Protein AF-A0A9W4RDZ0-F1 (afdb_monomer_lite)

pLDDT: mean 78.74, std 22.2, range [31.86, 98.62]

Radius of gyration: 15.12 Å; chains: 1; bounding box: 37×37×32 Å

Sequence (129 aa):
MPLNLTELKALNALELAPRLIGMKLFVEGVGGTIVETEAYLPDDPASHSFRDPTARNGAMFGPSWHAYVYRSYGLHWCLNIIAGGAGAVLIRAIADRRPSSDAGASRQREEPVQWARALGPSAWDNERP

Secondary structure (DSSP, 8-state):
-PPPHHHHHH--HHHHHHHHTT-EEEETTEEEEEEEEEEE-TT-TTSTTSS---TTTGGGGS-TT-EEEEEETTTEEEEEEEPGGG-EEEEEEEEEEEE-TTSSS-S------TTTTTT-S----SS--

Foldseek 3Di:
DDDDPVRQQQAAQVRVQVVQAQPWDDDPQWTAGQHDKDKFALCDPVDPNVDDDDLQLVCLVDTFQDWDWDDDVVPDIWIWTRHHPSMIMTRDDGPPTDRHPPPPDDPPPPDDPVPVVVPDDDDPDSDDD

Structure (mmCIF, N/CA/C/O backbone):
data_AF-A0A9W4RDZ0-F1
#
_entry.id   AF-A0A9W4RDZ0-F1
#
loop_
_atom_site.group_PDB
_atom_site.id
_atom_site.type_symbol
_atom_site.label_atom_id
_atom_site.label_alt_id
_atom_site.label_comp_id
_atom_site.label_asym_id
_atom_site.label_entity_id
_atom_site.label_seq_id
_atom_site.pdbx_P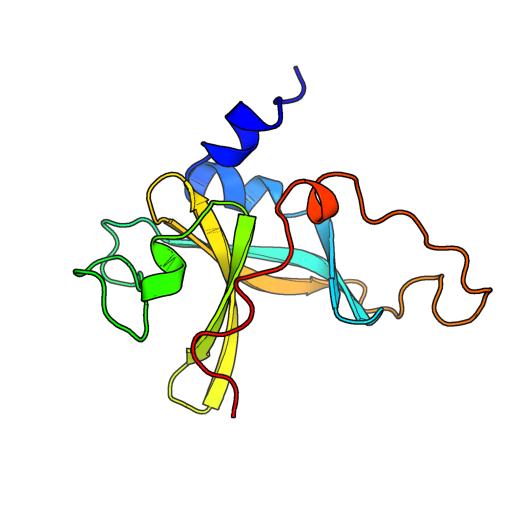DB_ins_code
_atom_site.Cartn_x
_atom_site.Cartn_y
_atom_site.Cartn_z
_atom_site.occupancy
_atom_site.B_iso_or_equiv
_atom_site.auth_seq_id
_atom_site.auth_comp_id
_atom_site.auth_asym_id
_atom_site.auth_atom_id
_atom_site.pdbx_PDB_model_num
ATOM 1 N N . MET A 1 1 ? 12.074 19.501 6.197 1.00 50.41 1 MET A N 1
ATOM 2 C CA . MET A 1 1 ? 11.316 20.199 5.137 1.00 50.41 1 MET A CA 1
ATOM 3 C C . MET A 1 1 ? 10.185 19.271 4.706 1.00 50.41 1 MET A C 1
ATOM 5 O O . MET A 1 1 ? 10.464 18.079 4.620 1.00 50.41 1 MET A O 1
ATOM 9 N N . PRO A 1 2 ? 8.932 19.728 4.537 1.00 73.12 2 PRO A N 1
ATOM 10 C CA . PRO A 1 2 ? 7.889 18.869 3.979 1.00 73.12 2 PRO A CA 1
ATOM 11 C C . PRO A 1 2 ? 8.240 18.518 2.527 1.00 73.12 2 PRO A C 1
ATOM 13 O O . PRO A 1 2 ? 8.684 19.393 1.785 1.00 73.12 2 PRO A O 1
ATOM 16 N N . LEU A 1 3 ? 8.066 17.249 2.152 1.00 74.62 3 LEU A N 1
ATOM 17 C CA . LEU A 1 3 ? 8.267 16.791 0.776 1.00 74.62 3 LEU A CA 1
ATOM 18 C C . LEU A 1 3 ? 7.200 17.402 -0.139 1.00 74.62 3 LEU A C 1
ATOM 20 O O . LEU A 1 3 ? 6.034 17.518 0.249 1.00 74.62 3 LEU A O 1
ATOM 24 N N . ASN A 1 4 ? 7.588 17.770 -1.355 1.00 84.31 4 ASN A N 1
ATOM 25 C CA . ASN A 1 4 ? 6.655 18.199 -2.392 1.00 84.31 4 ASN A CA 1
ATOM 26 C C . ASN A 1 4 ? 5.979 16.989 -3.076 1.00 84.31 4 ASN A C 1
ATOM 28 O O . ASN A 1 4 ? 6.367 15.838 -2.883 1.00 84.31 4 ASN A O 1
ATOM 32 N N . LEU A 1 5 ? 4.950 17.236 -3.895 1.00 75.88 5 LEU A N 1
ATOM 33 C CA . LEU A 1 5 ? 4.177 16.166 -4.547 1.00 75.88 5 LEU A CA 1
ATOM 34 C C . LEU A 1 5 ? 5.017 15.262 -5.460 1.00 75.88 5 LEU A C 1
ATOM 36 O O . LEU A 1 5 ? 4.729 14.072 -5.564 1.00 75.88 5 LEU A O 1
ATOM 40 N N . THR A 1 6 ? 6.031 15.806 -6.128 1.00 81.62 6 THR A N 1
ATOM 41 C CA . THR A 1 6 ? 6.920 15.028 -6.998 1.00 81.62 6 THR A CA 1
ATOM 42 C C . THR A 1 6 ? 7.781 14.086 -6.168 1.00 81.62 6 THR A C 1
ATOM 44 O O . THR A 1 6 ? 7.872 12.902 -6.480 1.00 81.62 6 THR A O 1
ATOM 47 N N . GLU A 1 7 ? 8.346 14.589 -5.072 1.00 83.06 7 GLU 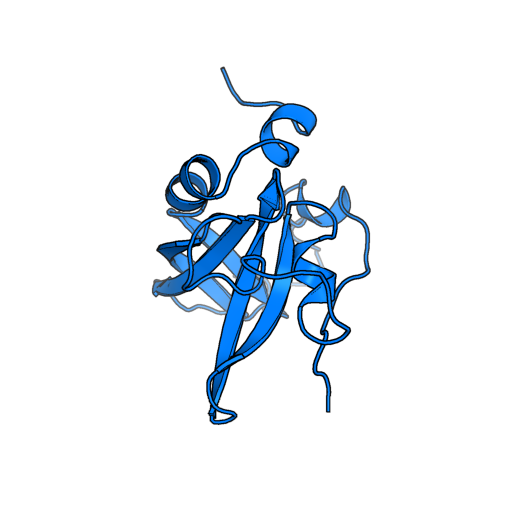A N 1
ATOM 48 C CA . GLU A 1 7 ? 9.140 13.793 -4.134 1.00 83.06 7 GLU A CA 1
ATOM 49 C C . GLU A 1 7 ? 8.296 12.690 -3.488 1.00 83.06 7 GLU A C 1
ATOM 51 O O . GLU A 1 7 ? 8.736 11.548 -3.413 1.00 83.06 7 GLU A O 1
ATOM 56 N N . LEU A 1 8 ? 7.049 12.989 -3.108 1.00 81.62 8 LEU A N 1
ATOM 57 C CA . LEU A 1 8 ? 6.121 11.993 -2.565 1.00 81.62 8 LEU A CA 1
ATOM 58 C C . LEU A 1 8 ? 5.791 10.884 -3.569 1.00 81.62 8 LEU A C 1
ATOM 60 O O . LEU A 1 8 ? 5.685 9.723 -3.181 1.00 81.62 8 LEU A O 1
ATOM 64 N N . LYS A 1 9 ? 5.624 11.213 -4.855 1.00 83.88 9 LYS A N 1
ATOM 65 C CA . LYS A 1 9 ? 5.369 10.218 -5.911 1.00 83.88 9 LYS A CA 1
ATOM 66 C C . LYS A 1 9 ? 6.580 9.326 -6.188 1.00 83.88 9 LYS A C 1
ATOM 68 O O . LYS A 1 9 ? 6.394 8.201 -6.646 1.00 83.88 9 LYS A O 1
ATOM 73 N N . ALA A 1 10 ? 7.785 9.819 -5.918 1.00 88.81 10 ALA A N 1
ATOM 74 C CA . ALA A 1 10 ? 9.031 9.101 -6.159 1.00 88.81 10 ALA A CA 1
ATOM 75 C C . ALA A 1 10 ? 9.427 8.140 -5.024 1.00 88.81 10 ALA A C 1
ATOM 77 O O . ALA A 1 10 ? 10.291 7.296 -5.248 1.00 88.81 10 ALA A O 1
ATOM 78 N N . LEU A 1 11 ? 8.805 8.241 -3.841 1.00 93.69 11 LEU A N 1
ATOM 79 C CA . LEU A 1 11 ? 9.124 7.382 -2.697 1.00 93.69 11 LEU A CA 1
ATOM 80 C C . LEU A 1 11 ? 8.952 5.904 -3.045 1.00 93.69 11 LEU A C 1
ATOM 82 O O . LEU A 1 11 ? 7.887 5.495 -3.518 1.00 93.69 11 LEU A O 1
ATOM 86 N N . ASN A 1 12 ? 9.974 5.100 -2.760 1.00 96.25 12 ASN A N 1
ATOM 87 C CA . ASN A 1 12 ? 9.854 3.648 -2.853 1.00 96.25 12 ASN A CA 1
ATOM 88 C C . ASN A 1 12 ? 9.014 3.088 -1.685 1.00 96.25 12 ASN A C 1
ATOM 90 O O . ASN A 1 12 ? 8.634 3.810 -0.759 1.00 96.25 12 ASN A O 1
ATOM 94 N N . ALA A 1 13 ? 8.717 1.786 -1.711 1.00 97.38 13 ALA A N 1
ATOM 95 C CA . ALA A 1 13 ? 7.848 1.162 -0.712 1.00 97.38 13 ALA A CA 1
ATOM 96 C C . ALA A 1 13 ? 8.388 1.261 0.730 1.00 97.38 13 ALA A C 1
ATOM 98 O O . ALA A 1 13 ? 7.603 1.492 1.650 1.00 97.38 13 ALA A O 1
ATOM 99 N N . LEU A 1 14 ? 9.707 1.146 0.934 1.00 97.62 14 LEU A N 1
ATOM 100 C CA . LEU A 1 14 ? 10.331 1.249 2.262 1.00 97.62 14 LEU A CA 1
ATOM 101 C C . LEU A 1 14 ? 10.254 2.667 2.833 1.00 97.62 14 LEU A C 1
ATOM 103 O O . LEU A 1 14 ? 10.132 2.844 4.043 1.00 97.62 14 LEU A O 1
ATOM 107 N N . GLU A 1 15 ? 10.309 3.680 1.974 1.00 96.69 15 GLU A N 1
ATOM 108 C CA . GLU A 1 15 ? 10.170 5.078 2.382 1.00 96.69 15 GLU A CA 1
ATOM 109 C C . GLU A 1 15 ? 8.707 5.470 2.599 1.00 96.69 15 GLU A C 1
ATOM 111 O O . GLU A 1 15 ? 8.407 6.283 3.477 1.00 96.69 15 GLU A O 1
ATOM 116 N N . LEU A 1 16 ? 7.795 4.914 1.797 1.00 95.88 16 LEU A N 1
ATOM 117 C CA . LEU A 1 16 ? 6.368 5.211 1.849 1.00 95.88 16 LEU A CA 1
ATOM 118 C C . LEU A 1 16 ? 5.682 4.553 3.053 1.00 95.88 16 LEU A C 1
ATOM 120 O O . LEU A 1 16 ? 4.924 5.223 3.752 1.00 95.88 16 LEU A O 1
ATOM 124 N N . ALA A 1 17 ? 5.955 3.277 3.333 1.00 97.75 17 ALA A N 1
ATOM 125 C CA . ALA A 1 17 ? 5.254 2.508 4.364 1.00 97.75 17 ALA A CA 1
ATOM 126 C C . ALA A 1 17 ? 5.212 3.170 5.757 1.00 97.75 17 ALA A C 1
ATOM 128 O O . ALA A 1 17 ? 4.111 3.398 6.268 1.00 97.75 17 ALA A O 1
ATOM 129 N N . PRO A 1 18 ? 6.342 3.593 6.363 1.00 97.12 18 PRO A N 1
ATOM 130 C CA . PRO A 1 18 ? 6.309 4.253 7.668 1.00 97.12 18 PRO A CA 1
ATOM 131 C C . PRO A 1 18 ? 5.582 5.604 7.640 1.00 97.12 18 PRO A C 1
ATOM 133 O O . PRO A 1 18 ? 5.103 6.057 8.675 1.00 97.12 18 PRO A O 1
ATOM 136 N N . ARG A 1 19 ? 5.477 6.256 6.476 1.00 95.25 19 ARG A N 1
ATOM 137 C CA . ARG A 1 19 ? 4.765 7.536 6.331 1.00 95.25 19 ARG A CA 1
ATOM 138 C C . ARG A 1 19 ? 3.256 7.372 6.286 1.00 95.25 19 ARG A C 1
ATOM 140 O O . ARG A 1 19 ? 2.554 8.329 6.595 1.00 95.25 19 ARG A O 1
ATOM 147 N N . LEU A 1 20 ? 2.774 6.188 5.909 1.00 95.56 20 LEU A N 1
ATOM 148 C CA . LEU A 1 20 ? 1.352 5.864 5.940 1.00 95.56 20 LEU A CA 1
ATOM 149 C C . LEU A 1 20 ? 0.850 5.611 7.367 1.00 95.56 20 LEU A C 1
ATOM 151 O O . LEU A 1 20 ? -0.333 5.806 7.633 1.00 95.56 20 LEU A O 1
ATOM 155 N N . ILE A 1 21 ? 1.726 5.221 8.298 1.00 96.94 21 ILE A N 1
ATOM 156 C CA . ILE A 1 21 ? 1.357 5.039 9.706 1.00 96.94 21 ILE A CA 1
ATOM 157 C C . ILE A 1 21 ? 0.858 6.365 10.293 1.00 96.94 21 ILE A C 1
ATOM 159 O O . ILE A 1 21 ? 1.505 7.404 10.181 1.00 96.94 21 ILE A O 1
ATOM 163 N N . GLY A 1 22 ? -0.315 6.331 10.923 1.00 94.62 22 GLY A N 1
ATOM 164 C CA . GLY A 1 22 ? -0.989 7.514 11.459 1.00 94.62 22 GLY A CA 1
ATOM 165 C C . GLY A 1 22 ? -1.842 8.275 10.438 1.00 94.62 22 GLY A C 1
ATOM 166 O O . GLY A 1 22 ? -2.628 9.137 10.835 1.00 94.62 22 GLY A O 1
ATOM 167 N N . MET A 1 23 ? -1.755 7.958 9.140 1.00 94.44 23 MET A N 1
ATOM 168 C CA . MET A 1 23 ? -2.667 8.524 8.144 1.00 94.44 23 MET A CA 1
ATOM 169 C C . MET A 1 23 ? -4.061 7.909 8.283 1.00 94.44 23 MET A C 1
ATOM 171 O O . MET A 1 23 ? -4.221 6.754 8.683 1.00 94.44 23 MET A O 1
ATOM 175 N N . LYS A 1 24 ? -5.089 8.683 7.928 1.00 92.31 24 LYS A N 1
ATOM 176 C CA . LYS A 1 24 ? -6.470 8.199 7.907 1.00 92.31 24 LYS A CA 1
ATOM 177 C C . LYS A 1 24 ? -6.821 7.643 6.532 1.00 92.31 24 LYS A C 1
ATOM 179 O O . LYS A 1 24 ? -6.621 8.318 5.524 1.00 92.31 24 LYS A O 1
ATOM 184 N N . LEU A 1 25 ? -7.398 6.448 6.512 1.00 91.38 25 LEU A N 1
ATOM 185 C CA . LEU A 1 25 ? -7.924 5.790 5.321 1.00 91.38 25 LEU A CA 1
ATOM 186 C C . LEU A 1 25 ? -9.439 5.668 5.457 1.00 91.38 25 LEU A C 1
ATOM 188 O O . LEU A 1 25 ? -9.915 5.071 6.420 1.00 91.38 25 LEU A O 1
ATOM 192 N N . PHE A 1 26 ? -10.178 6.188 4.477 1.00 87.88 26 PHE A N 1
ATOM 193 C CA . PHE A 1 26 ? -11.633 6.071 4.398 1.00 87.88 26 PHE A CA 1
ATOM 194 C C . PHE A 1 26 ? -12.060 5.620 3.006 1.00 87.88 26 PHE A C 1
ATOM 196 O O . PHE A 1 26 ? -11.573 6.137 2.002 1.00 87.88 26 PHE A O 1
ATOM 203 N N . VAL A 1 27 ? -13.019 4.700 2.963 1.00 84.31 27 VAL A N 1
ATOM 204 C CA . VAL A 1 27 ? -13.726 4.284 1.750 1.00 84.31 27 VAL A CA 1
ATOM 205 C C . VAL A 1 27 ? -15.207 4.493 2.016 1.00 84.31 27 VAL A C 1
ATOM 207 O O . VAL A 1 27 ? -15.735 3.970 2.994 1.00 84.31 27 VAL A O 1
ATOM 210 N N . GLU A 1 28 ? -15.851 5.328 1.201 1.00 84.00 28 GLU A N 1
ATOM 211 C CA . GLU A 1 28 ? -17.275 5.676 1.351 1.00 84.00 28 GLU A CA 1
ATOM 212 C C . GLU A 1 28 ? -17.659 6.103 2.786 1.00 84.00 28 GLU A C 1
ATOM 214 O O . GLU A 1 28 ? -18.708 5.747 3.312 1.00 84.00 28 GLU A O 1
ATOM 219 N N . GLY A 1 29 ? -16.780 6.866 3.447 1.00 81.62 29 GLY A N 1
ATOM 220 C CA . GLY A 1 29 ? -17.008 7.374 4.805 1.00 81.62 29 GLY A CA 1
ATOM 221 C C . GLY A 1 29 ? -16.769 6.358 5.927 1.00 81.62 29 GLY A C 1
ATOM 222 O O . GLY A 1 29 ? -16.932 6.699 7.095 1.00 81.62 29 GLY A O 1
ATOM 223 N N . VAL A 1 30 ? -16.339 5.133 5.620 1.00 83.88 30 VAL A N 1
ATOM 224 C CA . VAL A 1 30 ? -15.983 4.116 6.620 1.00 83.88 30 VAL A CA 1
ATOM 225 C C . VAL A 1 30 ? -14.474 3.920 6.629 1.00 83.88 30 VAL A C 1
ATOM 227 O O . VAL A 1 30 ? -13.859 3.706 5.584 1.00 83.88 30 VAL A O 1
ATOM 230 N N . GLY A 1 31 ? -13.854 4.003 7.806 1.00 90.69 31 GLY A N 1
ATOM 231 C CA . GLY A 1 31 ? -12.399 3.986 7.874 1.00 90.69 31 GLY A CA 1
ATOM 232 C C . GLY A 1 31 ? -11.819 4.126 9.270 1.00 90.69 31 GLY A C 1
ATOM 233 O O . GLY A 1 31 ? -12.510 3.930 10.269 1.00 90.69 31 GLY A O 1
ATOM 234 N N . GLY A 1 32 ? -10.529 4.438 9.317 1.00 93.50 32 GLY A N 1
ATOM 235 C CA . GLY A 1 32 ? -9.759 4.571 10.548 1.00 93.50 32 GLY A CA 1
ATOM 236 C C . GLY A 1 32 ? -8.326 5.024 10.286 1.00 93.50 32 GLY A C 1
ATOM 237 O O . GLY A 1 32 ? -7.965 5.409 9.172 1.00 93.50 32 GLY A O 1
ATOM 238 N N . THR A 1 33 ? -7.509 4.976 11.329 1.00 95.81 33 THR A N 1
ATOM 239 C CA . THR A 1 33 ? -6.087 5.330 11.281 1.00 95.81 33 THR A CA 1
ATOM 240 C C . THR A 1 33 ? -5.262 4.103 10.915 1.00 95.81 33 THR A C 1
ATOM 242 O O . THR A 1 33 ? -5.411 3.065 11.551 1.00 95.81 33 THR A O 1
ATOM 245 N N . ILE A 1 34 ? -4.374 4.202 9.929 1.00 96.88 34 ILE A N 1
ATOM 246 C CA . ILE A 1 34 ? -3.453 3.119 9.565 1.00 96.88 34 ILE A CA 1
ATOM 247 C C . ILE A 1 34 ? -2.437 2.924 10.695 1.00 96.88 34 ILE A C 1
ATOM 249 O O . ILE A 1 34 ? -1.759 3.874 11.092 1.00 96.88 34 ILE A O 1
ATOM 253 N N . VAL A 1 35 ? -2.318 1.696 11.201 1.00 98.12 35 VAL A N 1
ATOM 254 C CA . VAL A 1 35 ? -1.405 1.359 12.313 1.00 98.12 35 VAL A CA 1
ATOM 255 C C . VAL A 1 35 ? -0.418 0.246 11.987 1.00 98.12 35 VAL A C 1
ATOM 257 O O . VAL A 1 35 ? 0.553 0.070 12.714 1.00 98.12 35 VAL A O 1
ATOM 260 N N . GLU A 1 36 ? -0.624 -0.474 10.887 1.00 98.44 36 GLU A N 1
ATOM 261 C CA . GLU A 1 36 ? 0.287 -1.523 10.437 1.00 98.44 36 GLU A CA 1
ATOM 262 C C . GLU A 1 36 ? 0.347 -1.530 8.909 1.00 98.44 36 GLU A C 1
ATOM 264 O O . GLU A 1 36 ? -0.686 -1.503 8.229 1.00 98.44 36 GLU A O 1
ATOM 269 N N . THR A 1 37 ? 1.567 -1.565 8.377 1.00 98.62 37 THR A N 1
ATOM 270 C CA . THR A 1 37 ? 1.847 -1.631 6.941 1.00 98.62 37 THR A CA 1
ATOM 271 C C . THR A 1 37 ? 2.970 -2.619 6.662 1.00 98.62 37 THR A C 1
ATOM 273 O O . THR A 1 37 ? 3.785 -2.897 7.540 1.00 98.62 37 THR A O 1
ATOM 276 N N . GLU A 1 38 ? 3.018 -3.136 5.440 1.00 98.44 38 GLU A N 1
ATOM 277 C CA . GLU A 1 38 ? 4.091 -4.006 4.956 1.00 98.44 38 GLU A CA 1
ATOM 278 C C . GLU A 1 38 ? 4.534 -3.533 3.572 1.00 98.44 38 GLU A C 1
ATOM 280 O O . GLU A 1 38 ? 3.700 -3.263 2.708 1.00 98.44 38 GLU A O 1
ATOM 285 N N . ALA A 1 39 ? 5.842 -3.360 3.389 1.00 98.25 39 ALA A N 1
ATOM 286 C CA . ALA A 1 39 ? 6.431 -2.850 2.158 1.00 98.25 39 ALA A CA 1
ATOM 287 C C . ALA A 1 39 ? 6.901 -4.002 1.268 1.00 98.25 39 ALA A C 1
ATOM 289 O O . ALA A 1 39 ? 7.609 -4.887 1.738 1.00 98.25 39 ALA A O 1
ATOM 290 N N . TYR A 1 40 ? 6.582 -3.921 -0.020 1.00 97.62 40 TYR A N 1
ATOM 291 C CA . TYR A 1 40 ? 7.032 -4.845 -1.054 1.00 97.62 40 TYR A CA 1
ATOM 292 C C . TYR A 1 40 ? 7.809 -4.086 -2.128 1.00 97.62 40 TYR A C 1
ATOM 294 O O . TYR A 1 40 ? 7.314 -3.109 -2.701 1.00 97.62 40 TYR A O 1
ATOM 302 N N . LEU A 1 41 ? 9.029 -4.538 -2.404 1.00 97.00 41 LEU A N 1
ATOM 303 C CA . LEU A 1 41 ? 9.887 -4.000 -3.458 1.00 97.00 41 LEU A CA 1
ATOM 304 C C . LEU A 1 41 ? 9.725 -4.805 -4.760 1.00 97.00 41 LEU A C 1
ATOM 306 O O . LEU A 1 41 ? 9.286 -5.954 -4.718 1.00 97.00 41 LEU A O 1
ATOM 310 N N . PRO A 1 42 ? 10.061 -4.234 -5.930 1.00 94.75 42 PRO A N 1
ATOM 311 C CA . PRO A 1 42 ? 9.997 -4.960 -7.201 1.00 94.75 42 PRO A CA 1
ATOM 312 C C . PRO A 1 42 ? 10.971 -6.144 -7.293 1.00 94.75 42 PRO A C 1
ATOM 314 O O . PRO A 1 42 ? 10.784 -7.005 -8.138 1.00 94.75 42 PRO A O 1
ATOM 317 N N . ASP A 1 43 ? 12.002 -6.215 -6.453 1.00 94.88 43 ASP A N 1
ATOM 318 C CA . ASP A 1 43 ? 12.960 -7.324 -6.384 1.00 94.88 43 ASP A CA 1
ATOM 319 C C . ASP A 1 43 ? 12.646 -8.337 -5.265 1.00 94.88 43 ASP A C 1
ATOM 321 O O . ASP A 1 43 ? 13.383 -9.306 -5.086 1.00 94.88 43 ASP A O 1
ATOM 325 N N . ASP A 1 44 ? 11.534 -8.159 -4.545 1.00 95.69 44 ASP A N 1
ATOM 326 C CA . ASP A 1 44 ? 11.072 -9.080 -3.506 1.00 95.69 44 ASP A CA 1
ATOM 327 C C . ASP A 1 44 ? 10.241 -10.225 -4.115 1.00 95.69 44 ASP A C 1
ATOM 329 O O . ASP A 1 44 ? 9.178 -9.953 -4.675 1.00 95.69 44 ASP A O 1
ATOM 333 N N . PRO A 1 45 ? 10.631 -11.507 -3.962 1.00 95.44 45 PRO A N 1
ATOM 334 C CA . PRO A 1 45 ? 9.853 -12.655 -4.434 1.00 95.44 45 PRO A CA 1
ATOM 335 C C . PRO A 1 45 ? 8.405 -12.733 -3.926 1.00 95.44 45 PRO A C 1
ATOM 337 O O . PRO A 1 45 ? 7.584 -13.407 -4.551 1.00 95.44 45 PRO A O 1
ATOM 340 N N . ALA A 1 46 ? 8.083 -12.084 -2.803 1.00 93.25 46 ALA A N 1
ATOM 341 C CA . ALA A 1 46 ? 6.724 -11.987 -2.274 1.00 93.25 46 ALA A CA 1
ATOM 342 C C . ALA A 1 46 ? 5.875 -10.909 -2.977 1.00 93.25 46 ALA A C 1
ATOM 344 O O . ALA A 1 46 ? 4.648 -10.908 -2.855 1.00 93.25 46 ALA A O 1
ATOM 345 N N . SER A 1 47 ? 6.500 -10.005 -3.734 1.00 94.56 47 SER A N 1
ATOM 346 C CA . SER A 1 47 ? 5.823 -8.915 -4.428 1.00 94.56 47 SER A CA 1
ATOM 347 C C . SER A 1 47 ? 5.113 -9.378 -5.699 1.00 94.56 47 SER A C 1
ATOM 349 O O . SER A 1 47 ? 5.634 -10.143 -6.513 1.00 94.56 47 SER A O 1
ATOM 351 N N . HIS A 1 48 ? 3.936 -8.806 -5.953 1.00 92.88 48 HIS A N 1
ATOM 352 C CA . HIS A 1 48 ? 3.221 -8.998 -7.216 1.00 92.88 48 HIS A CA 1
ATOM 353 C C . HIS A 1 48 ? 3.923 -8.339 -8.417 1.00 92.88 48 HIS A C 1
ATOM 355 O O . HIS A 1 48 ? 3.554 -8.645 -9.549 1.00 92.88 48 HIS A O 1
ATOM 361 N N . SER A 1 49 ? 4.924 -7.480 -8.201 1.00 95.12 49 SER A N 1
ATOM 362 C CA . SER A 1 49 ? 5.766 -6.889 -9.253 1.00 95.12 49 SER A CA 1
ATOM 363 C C . SER A 1 49 ? 7.114 -7.589 -9.450 1.00 95.12 49 SER A C 1
ATOM 365 O O . SER A 1 49 ? 7.875 -7.165 -10.311 1.00 95.12 49 SER A O 1
ATOM 367 N N . PHE A 1 50 ? 7.393 -8.677 -8.714 1.00 95.38 50 PHE A N 1
ATOM 368 C CA . PHE A 1 50 ? 8.650 -9.433 -8.836 1.00 95.38 50 PHE A CA 1
ATOM 369 C C . PHE A 1 50 ? 8.913 -9.988 -10.237 1.00 95.38 50 PHE A C 1
ATOM 371 O O . PHE A 1 50 ? 10.050 -10.188 -10.658 1.00 95.38 50 PHE A O 1
ATOM 378 N N . ARG A 1 51 ? 7.830 -10.301 -10.949 1.00 93.00 51 ARG A N 1
ATOM 379 C CA . ARG A 1 51 ? 7.851 -10.823 -12.314 1.00 93.00 51 ARG A CA 1
ATOM 380 C C . ARG A 1 51 ? 7.287 -9.793 -13.277 1.00 93.00 51 ARG A C 1
ATOM 382 O O . ARG A 1 51 ? 6.687 -8.802 -12.866 1.00 93.00 51 ARG A O 1
ATOM 389 N N . ASP A 1 52 ? 7.420 -10.102 -14.560 1.00 92.88 52 ASP A N 1
ATOM 390 C CA . ASP A 1 52 ? 6.907 -9.273 -15.639 1.00 92.88 52 ASP A CA 1
ATOM 391 C C . ASP A 1 52 ? 5.414 -8.914 -15.477 1.00 92.88 52 ASP A C 1
ATOM 393 O O . ASP A 1 52 ? 4.633 -9.667 -14.869 1.00 92.88 52 ASP A O 1
ATOM 397 N N . PRO A 1 53 ? 4.990 -7.772 -16.044 1.00 91.06 53 PRO A N 1
ATOM 398 C CA . PRO A 1 53 ? 3.593 -7.375 -16.063 1.00 91.06 53 PRO A CA 1
ATOM 399 C C . PRO A 1 53 ? 2.686 -8.417 -16.727 1.00 91.06 53 PRO A C 1
ATOM 401 O O . PRO A 1 53 ? 2.968 -8.983 -17.780 1.00 91.06 53 PRO A O 1
ATOM 404 N N . THR A 1 54 ? 1.526 -8.609 -16.121 1.00 89.69 54 THR A N 1
ATOM 405 C CA . THR A 1 54 ? 0.413 -9.449 -16.556 1.00 89.69 54 THR A CA 1
ATOM 406 C C . THR A 1 54 ? -0.879 -8.654 -16.397 1.00 89.69 54 THR A C 1
ATOM 408 O O . THR A 1 54 ? -0.911 -7.631 -15.711 1.00 89.69 54 THR A O 1
ATOM 411 N N . ALA A 1 55 ? -1.989 -9.148 -16.949 1.00 85.62 55 ALA A N 1
ATOM 412 C CA . ALA A 1 55 ? -3.296 -8.525 -16.725 1.00 85.62 55 ALA A CA 1
ATOM 413 C C . ALA A 1 55 ? -3.649 -8.402 -15.226 1.00 85.62 55 ALA A C 1
ATOM 415 O O . ALA A 1 55 ? -4.267 -7.426 -14.815 1.00 85.62 55 ALA A O 1
ATOM 416 N N . ARG A 1 56 ? -3.214 -9.360 -14.395 1.00 82.62 56 ARG A N 1
ATOM 417 C CA . ARG A 1 56 ? -3.553 -9.413 -12.966 1.00 82.62 56 ARG A CA 1
ATOM 418 C C . ARG A 1 56 ? -2.774 -8.406 -12.119 1.00 82.62 56 ARG A C 1
ATOM 420 O O . ARG A 1 56 ? -3.346 -7.774 -11.236 1.00 82.62 56 ARG A O 1
ATOM 427 N N . ASN A 1 57 ? -1.472 -8.268 -12.360 1.00 88.06 57 ASN A N 1
ATOM 428 C CA . ASN A 1 57 ? -0.597 -7.371 -11.594 1.00 88.06 57 ASN A CA 1
ATOM 429 C C . ASN A 1 57 ? -0.343 -6.030 -12.302 1.00 88.06 57 ASN A C 1
ATOM 431 O O . ASN A 1 57 ? 0.410 -5.225 -11.770 1.00 88.06 57 ASN A O 1
ATOM 435 N N . GLY A 1 58 ? -0.965 -5.762 -13.458 1.00 87.19 58 GLY A N 1
ATOM 436 C CA . GLY A 1 58 ? -0.703 -4.568 -14.271 1.00 87.19 58 GLY A CA 1
ATOM 437 C C . GLY A 1 58 ? -0.801 -3.252 -13.493 1.00 87.19 58 GLY A C 1
ATOM 438 O O . GLY A 1 58 ? 0.015 -2.358 -13.697 1.00 87.19 58 GLY A O 1
ATOM 439 N N . ALA A 1 59 ? -1.723 -3.171 -12.527 1.00 85.94 59 ALA A N 1
ATOM 440 C CA . ALA A 1 59 ? -1.840 -2.012 -11.636 1.00 85.94 59 ALA A CA 1
ATOM 441 C C . ALA A 1 59 ? -0.550 -1.700 -10.857 1.00 85.94 59 ALA A C 1
ATOM 443 O O . ALA A 1 59 ? -0.254 -0.528 -10.673 1.00 85.94 59 ALA A O 1
ATOM 444 N N . MET A 1 60 ? 0.253 -2.699 -10.463 1.00 88.75 60 MET A N 1
ATOM 445 C CA . MET A 1 60 ? 1.537 -2.488 -9.766 1.00 88.75 60 MET A CA 1
ATOM 446 C C . MET A 1 60 ? 2.512 -1.607 -10.558 1.00 88.75 60 MET A C 1
ATOM 448 O O . MET A 1 60 ? 3.375 -0.966 -9.971 1.00 88.75 60 MET A O 1
ATOM 452 N N . PHE A 1 61 ? 2.371 -1.574 -11.884 1.00 90.38 61 PHE A N 1
ATOM 453 C CA . PHE A 1 61 ? 3.203 -0.790 -12.798 1.00 90.38 61 PHE A CA 1
ATOM 454 C C . PHE A 1 61 ? 2.555 0.552 -13.178 1.00 90.38 61 PHE A C 1
ATOM 456 O O . PHE A 1 61 ? 3.045 1.260 -14.058 1.00 90.38 61 PHE A O 1
ATOM 463 N N . GLY A 1 62 ? 1.433 0.889 -12.539 1.00 87.31 62 GLY A N 1
ATOM 464 C CA . GLY A 1 62 ? 0.740 2.158 -12.686 1.00 87.31 62 GLY A CA 1
ATOM 465 C C . GLY A 1 62 ? 1.363 3.287 -11.856 1.00 87.31 62 GLY A C 1
ATOM 466 O O . GLY A 1 62 ? 2.438 3.141 -11.270 1.00 87.31 62 GLY A O 1
ATOM 467 N N . PRO A 1 63 ? 0.694 4.449 -11.801 1.00 89.12 63 PRO A N 1
ATOM 468 C CA . PRO A 1 63 ? 1.182 5.588 -11.037 1.00 89.12 63 PRO A CA 1
ATOM 469 C C . PRO A 1 63 ? 1.250 5.307 -9.528 1.00 89.12 63 PRO A C 1
ATOM 471 O O . PRO A 1 63 ? 0.369 4.667 -8.954 1.00 89.12 63 PRO A O 1
ATOM 474 N N . SER A 1 64 ? 2.270 5.863 -8.871 1.00 90.31 64 SER A N 1
ATOM 475 C CA . SER A 1 64 ? 2.384 5.880 -7.406 1.00 90.31 64 SER A CA 1
ATOM 476 C C . SER A 1 64 ? 1.163 6.548 -6.758 1.00 90.31 64 SER A C 1
ATOM 478 O O . SER A 1 64 ? 0.551 7.444 -7.347 1.00 90.31 64 SER A O 1
ATOM 480 N N . TRP A 1 65 ? 0.838 6.125 -5.535 1.00 89.88 65 TRP A N 1
ATOM 481 C CA . TRP A 1 65 ? -0.336 6.500 -4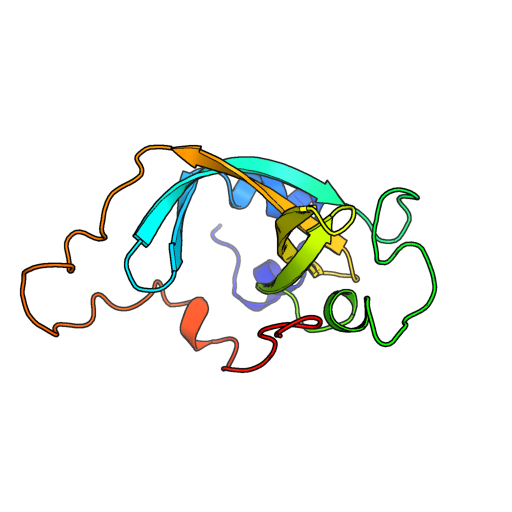.736 1.00 89.88 65 TRP A CA 1
ATOM 482 C C . TRP A 1 65 ? -1.688 5.981 -5.242 1.00 89.88 65 TRP A C 1
ATOM 484 O O . TRP A 1 65 ? -2.734 6.372 -4.722 1.00 89.88 65 TRP A O 1
ATOM 494 N N . HIS A 1 66 ? -1.692 5.073 -6.218 1.00 87.94 66 HIS A N 1
ATOM 495 C CA . HIS A 1 66 ? -2.903 4.369 -6.633 1.00 87.94 66 HIS A CA 1
ATOM 496 C C . HIS A 1 66 ? -3.174 3.164 -5.728 1.00 87.94 66 HIS A C 1
ATOM 498 O O . HIS A 1 66 ? -2.250 2.504 -5.249 1.00 87.94 66 HIS A O 1
ATOM 504 N N . ALA A 1 67 ? -4.454 2.867 -5.503 1.00 90.81 67 ALA A N 1
ATOM 505 C CA . ALA A 1 67 ? -4.854 1.662 -4.794 1.00 90.81 67 ALA A CA 1
ATOM 506 C C . ALA A 1 67 ? -4.695 0.435 -5.703 1.00 90.81 67 ALA A C 1
ATOM 508 O O . ALA A 1 67 ? -5.111 0.448 -6.858 1.00 90.81 67 ALA A O 1
ATOM 509 N N . TYR A 1 68 ? -4.143 -0.643 -5.158 1.00 89.56 68 TYR A N 1
ATOM 510 C CA . TYR A 1 68 ? -4.121 -1.959 -5.780 1.00 89.56 68 TYR A CA 1
ATOM 511 C C . TYR A 1 68 ? -4.789 -2.970 -4.853 1.00 89.56 68 TYR A C 1
ATOM 513 O O . TYR A 1 68 ? -4.285 -3.282 -3.770 1.00 89.56 68 TYR A O 1
ATOM 521 N N . VAL A 1 69 ? -5.946 -3.466 -5.289 1.00 89.19 69 VAL A N 1
ATOM 522 C CA . VAL A 1 69 ? -6.781 -4.404 -4.539 1.00 89.19 69 VAL A CA 1
ATOM 523 C C . VAL A 1 69 ? -6.843 -5.731 -5.281 1.00 89.19 69 VAL A C 1
ATOM 525 O O . VAL A 1 69 ? -7.076 -5.758 -6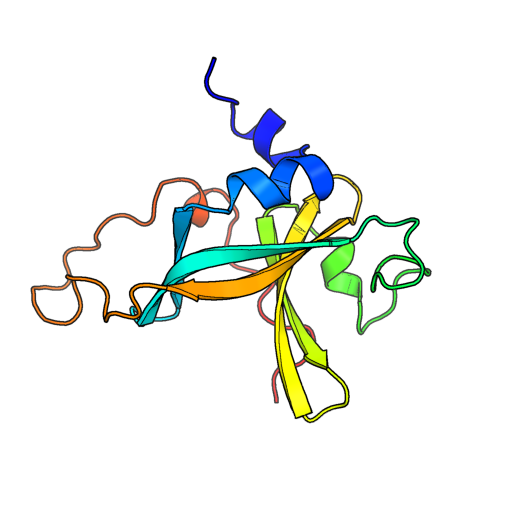.489 1.00 89.19 69 VAL A O 1
ATOM 528 N N . TYR A 1 70 ? -6.630 -6.828 -4.560 1.00 85.06 70 TYR A N 1
ATOM 529 C CA . TYR A 1 70 ? -6.684 -8.181 -5.114 1.00 85.06 70 TYR A CA 1
ATOM 530 C C . TYR A 1 70 ? -7.218 -9.180 -4.082 1.00 85.06 70 TYR A C 1
ATOM 532 O O . TYR A 1 70 ? -7.201 -8.901 -2.876 1.00 85.06 70 TYR A O 1
ATOM 540 N N . ARG A 1 71 ? -7.658 -10.366 -4.531 1.00 86.06 71 ARG A N 1
ATOM 541 C CA . ARG A 1 71 ? -7.964 -11.482 -3.619 1.00 86.06 71 ARG A CA 1
ATOM 542 C C . ARG A 1 71 ? -6.738 -12.340 -3.318 1.00 86.06 71 ARG A C 1
ATOM 544 O O . ARG A 1 71 ? -6.204 -13.022 -4.195 1.00 86.06 71 ARG A O 1
ATOM 551 N N . SER A 1 72 ? -6.337 -12.384 -2.053 1.00 82.62 72 SER A N 1
ATOM 552 C CA . SER A 1 72 ? -5.349 -13.332 -1.544 1.00 82.62 72 SER A CA 1
ATOM 553 C C . SER A 1 72 ? -5.987 -14.710 -1.380 1.00 82.62 72 SER A C 1
ATOM 555 O O . SER A 1 72 ? -6.999 -14.865 -0.686 1.00 82.62 72 SER A O 1
ATOM 557 N N . TYR A 1 73 ? -5.440 -15.697 -2.098 1.00 83.00 73 TYR A N 1
ATOM 558 C CA . TYR A 1 73 ? -5.941 -17.078 -2.182 1.00 83.00 73 TYR A CA 1
ATOM 559 C C . TYR A 1 73 ? -7.443 -17.201 -2.510 1.00 83.00 73 TYR A C 1
ATOM 561 O O . TYR A 1 73 ? -8.077 -18.194 -2.171 1.00 83.00 73 TYR A O 1
ATOM 569 N N . GLY A 1 74 ? -8.037 -16.186 -3.148 1.00 83.88 74 GLY A N 1
ATOM 570 C CA . GLY A 1 74 ? -9.476 -16.135 -3.430 1.00 83.88 74 GLY A CA 1
ATOM 571 C C . GLY A 1 74 ? -10.378 -15.855 -2.216 1.00 83.88 74 GLY A C 1
ATOM 572 O O . GLY A 1 74 ? -11.588 -15.726 -2.403 1.00 83.88 74 GLY A O 1
ATOM 573 N N . LEU A 1 75 ? -9.815 -15.726 -1.008 1.00 84.69 75 LEU A N 1
ATOM 574 C CA . LEU A 1 75 ? -10.552 -15.672 0.262 1.00 84.69 75 LEU A CA 1
ATOM 575 C C . LEU A 1 75 ? -10.640 -14.262 0.853 1.00 84.69 75 LEU A C 1
ATOM 577 O O . LEU A 1 75 ? -11.709 -13.839 1.290 1.00 84.69 75 LEU A O 1
ATOM 581 N N . HIS A 1 76 ? -9.522 -13.536 0.871 1.00 85.19 76 HIS A N 1
ATOM 582 C CA . HIS A 1 76 ? -9.414 -12.249 1.560 1.00 85.19 76 HIS A CA 1
ATOM 583 C C . HIS A 1 76 ? -9.023 -11.143 0.588 1.00 85.19 76 HIS A C 1
ATOM 585 O O . HIS A 1 76 ? -8.137 -11.331 -0.241 1.00 85.19 76 HIS A O 1
ATOM 591 N N . TRP A 1 77 ? -9.659 -9.981 0.703 1.00 89.25 77 TRP A N 1
ATOM 592 C CA . TRP A 1 77 ? -9.242 -8.788 -0.028 1.00 89.25 77 TRP A CA 1
ATOM 593 C C . TRP A 1 77 ? -8.028 -8.153 0.643 1.00 89.25 77 TRP A C 1
ATOM 595 O O . TRP A 1 77 ? -8.034 -7.929 1.853 1.00 89.25 77 TRP A O 1
ATOM 605 N N . CYS A 1 78 ? -7.013 -7.830 -0.153 1.00 91.69 78 CYS A N 1
ATOM 606 C CA . CYS A 1 78 ? -5.822 -7.118 0.292 1.00 91.69 78 CYS A CA 1
ATOM 607 C C . CYS A 1 78 ? -5.750 -5.763 -0.410 1.00 91.69 78 CYS A C 1
ATOM 609 O O . CYS A 1 78 ? -5.790 -5.711 -1.638 1.00 91.69 78 CYS A O 1
ATOM 611 N N . LEU A 1 79 ? -5.633 -4.681 0.365 1.00 94.38 79 LEU A N 1
ATOM 612 C CA . LEU A 1 79 ? -5.499 -3.314 -0.139 1.00 94.38 79 LEU A CA 1
ATOM 613 C C . LEU A 1 79 ? -4.044 -2.860 -0.053 1.00 94.38 79 LEU A C 1
ATOM 615 O O . LEU A 1 79 ? -3.469 -2.809 1.032 1.00 94.38 79 LEU A O 1
ATOM 619 N N . ASN A 1 80 ? -3.494 -2.448 -1.187 1.00 95.19 80 ASN A N 1
ATOM 620 C CA . ASN A 1 80 ? -2.144 -1.920 -1.294 1.00 95.19 80 ASN A CA 1
ATOM 621 C C . ASN A 1 80 ? -2.175 -0.499 -1.854 1.00 95.19 80 ASN A C 1
ATOM 623 O O . ASN A 1 80 ? -3.082 -0.150 -2.608 1.00 95.19 80 ASN A O 1
ATOM 627 N N . ILE A 1 81 ? -1.160 0.294 -1.531 1.00 95.75 81 ILE A N 1
ATOM 628 C CA . ILE A 1 81 ? -0.867 1.574 -2.176 1.00 95.75 81 ILE A CA 1
ATOM 629 C C . ILE A 1 81 ? 0.396 1.400 -3.012 1.00 95.75 81 ILE A C 1
ATOM 631 O O . ILE A 1 81 ? 1.429 0.988 -2.488 1.00 95.75 81 ILE A O 1
ATOM 635 N N . ILE A 1 82 ? 0.317 1.698 -4.305 1.00 95.19 82 ILE A N 1
ATOM 636 C CA . ILE A 1 82 ? 1.455 1.609 -5.223 1.00 95.19 82 ILE A CA 1
ATOM 637 C C . ILE A 1 82 ? 2.478 2.682 -4.844 1.00 95.19 82 ILE A C 1
ATOM 639 O O . ILE A 1 82 ? 2.127 3.842 -4.632 1.00 95.19 82 ILE A O 1
ATOM 643 N N . ALA A 1 83 ? 3.740 2.284 -4.752 1.00 95.56 83 ALA A N 1
ATOM 644 C CA . ALA A 1 83 ? 4.878 3.151 -4.494 1.00 95.56 83 ALA A CA 1
ATOM 645 C C . ALA A 1 83 ? 5.671 3.395 -5.789 1.00 95.56 83 ALA A C 1
ATOM 647 O O . ALA A 1 83 ? 5.420 2.786 -6.831 1.00 95.56 83 ALA A O 1
ATOM 648 N N . GLY A 1 84 ? 6.657 4.287 -5.733 1.00 92.25 84 GLY A N 1
ATOM 649 C CA . GLY A 1 84 ? 7.597 4.490 -6.830 1.00 92.25 84 GLY A CA 1
ATOM 650 C C . GLY A 1 84 ? 8.334 3.197 -7.205 1.00 92.25 84 GLY A C 1
ATOM 651 O O . GLY A 1 84 ? 8.616 2.353 -6.353 1.00 92.25 84 GLY A O 1
ATOM 652 N N . GLY A 1 85 ? 8.645 3.044 -8.496 1.00 91.00 85 GLY A N 1
ATOM 653 C CA . GLY A 1 85 ? 9.438 1.917 -9.000 1.00 91.00 85 GLY A CA 1
ATOM 654 C C . GLY A 1 85 ? 8.726 0.562 -8.965 1.00 91.00 85 GLY A C 1
ATOM 655 O O . GLY A 1 85 ? 9.390 -0.450 -8.789 1.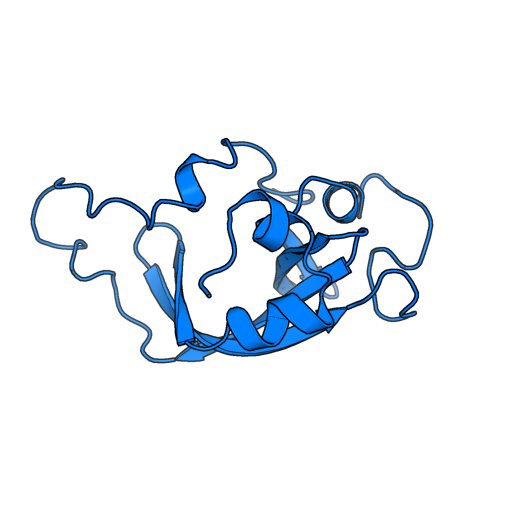00 91.00 85 GLY A O 1
ATOM 656 N N . ALA A 1 86 ? 7.397 0.534 -9.105 1.00 92.31 86 ALA A N 1
ATOM 657 C CA . ALA A 1 86 ? 6.576 -0.680 -9.023 1.00 92.31 86 ALA A CA 1
ATOM 658 C C . ALA A 1 86 ? 6.662 -1.419 -7.671 1.00 92.31 86 ALA A C 1
ATOM 660 O O . ALA A 1 86 ? 6.391 -2.615 -7.591 1.00 92.31 86 ALA A O 1
ATOM 661 N N . GLY A 1 87 ? 7.020 -0.717 -6.592 1.00 95.88 87 GLY A N 1
ATOM 662 C CA . GLY A 1 87 ? 6.810 -1.207 -5.230 1.00 95.88 87 GLY A CA 1
ATOM 663 C C . GLY A 1 87 ? 5.360 -1.017 -4.783 1.00 95.88 87 GLY A C 1
ATOM 664 O O . GLY A 1 87 ? 4.586 -0.300 -5.418 1.00 95.88 87 GLY A O 1
ATOM 665 N N . ALA A 1 88 ? 4.984 -1.617 -3.659 1.00 96.88 88 ALA A N 1
ATOM 666 C CA . ALA A 1 88 ? 3.683 -1.379 -3.043 1.00 96.88 88 ALA A CA 1
ATOM 667 C C . ALA A 1 88 ? 3.744 -1.487 -1.522 1.00 96.88 88 ALA A C 1
ATOM 669 O O . ALA A 1 88 ? 4.637 -2.115 -0.960 1.00 96.88 88 ALA A O 1
ATOM 670 N N . VAL A 1 89 ? 2.769 -0.878 -0.856 1.00 98.31 89 VAL A N 1
ATOM 671 C CA . VAL A 1 89 ? 2.590 -0.969 0.590 1.00 98.31 89 VAL A CA 1
ATOM 672 C C . VAL A 1 89 ? 1.230 -1.578 0.890 1.00 98.31 89 VAL A C 1
ATOM 674 O O . VAL A 1 89 ? 0.207 -0.964 0.591 1.00 98.31 89 VAL A O 1
ATOM 677 N N . LEU A 1 90 ? 1.209 -2.759 1.500 1.00 97.94 90 LEU A N 1
ATOM 678 C CA . LEU A 1 90 ? 0.001 -3.403 2.007 1.00 97.94 90 LEU A CA 1
ATOM 679 C C . LEU A 1 90 ? -0.454 -2.719 3.296 1.00 97.94 90 LEU A C 1
ATOM 681 O O . LEU A 1 90 ? 0.334 -2.535 4.225 1.00 97.94 90 LEU A O 1
ATOM 685 N N . ILE A 1 91 ? -1.743 -2.395 3.380 1.00 97.25 91 ILE A N 1
ATOM 686 C CA . ILE A 1 91 ? -2.372 -1.948 4.623 1.00 97.25 91 ILE A CA 1
ATOM 687 C C . ILE A 1 91 ? -2.810 -3.183 5.408 1.00 97.25 91 ILE A C 1
ATOM 689 O O . ILE A 1 91 ? -3.720 -3.897 4.988 1.00 97.25 91 ILE A O 1
ATOM 693 N N . ARG A 1 92 ? -2.162 -3.436 6.549 1.00 97.31 92 ARG A N 1
ATOM 694 C CA . ARG A 1 92 ? -2.408 -4.639 7.359 1.00 97.31 92 ARG A CA 1
ATOM 695 C C . ARG A 1 92 ? -3.439 -4.419 8.455 1.00 97.31 92 ARG A C 1
ATOM 697 O O . ARG A 1 92 ? -4.252 -5.304 8.711 1.00 97.31 92 ARG A O 1
ATOM 704 N N . ALA A 1 93 ? -3.443 -3.236 9.067 1.00 96.44 93 ALA A N 1
ATOM 705 C CA . ALA A 1 93 ? -4.385 -2.913 10.130 1.00 96.44 93 ALA A CA 1
ATOM 706 C C . ALA A 1 93 ? -4.743 -1.425 10.178 1.00 96.44 93 ALA A C 1
ATOM 708 O O . ALA A 1 93 ? -3.919 -0.542 9.914 1.00 96.44 93 ALA A O 1
ATOM 709 N N . ILE A 1 94 ? -5.986 -1.170 10.593 1.00 95.06 94 ILE A N 1
ATOM 710 C CA . ILE A 1 94 ? -6.492 0.153 10.953 1.00 95.06 94 ILE A CA 1
ATOM 711 C C . ILE A 1 94 ? -7.019 0.138 12.394 1.00 95.06 94 ILE A C 1
ATOM 713 O O . ILE A 1 94 ? -7.678 -0.815 12.810 1.00 95.06 94 ILE A O 1
ATOM 717 N N . ALA A 1 95 ? -6.746 1.201 13.143 1.00 92.56 95 ALA A N 1
ATOM 718 C CA . ALA A 1 95 ? -7.295 1.466 14.469 1.00 92.56 95 ALA A CA 1
ATOM 719 C C . ALA A 1 95 ? -8.346 2.584 14.415 1.00 92.56 95 ALA A C 1
ATOM 721 O O . ALA A 1 95 ? -8.532 3.232 13.383 1.00 92.56 95 ALA A O 1
ATOM 722 N N . ASP A 1 96 ? -9.042 2.806 15.535 1.00 87.81 96 ASP A N 1
ATOM 723 C CA . ASP A 1 96 ? -10.070 3.847 15.667 1.00 87.81 96 ASP A CA 1
ATOM 724 C C . ASP A 1 96 ? -11.125 3.798 14.558 1.00 87.81 96 ASP A C 1
ATOM 726 O O . ASP A 1 96 ? -11.506 4.825 13.994 1.00 87.81 96 ASP A O 1
ATOM 730 N N . ARG A 1 97 ? -11.601 2.588 14.236 1.00 78.38 97 ARG A N 1
ATOM 731 C CA . ARG A 1 97 ? -12.605 2.397 13.191 1.00 78.38 97 ARG A CA 1
ATOM 732 C C . ARG A 1 97 ? -13.862 3.186 13.540 1.00 78.38 97 ARG A C 1
ATOM 734 O O . ARG A 1 97 ? -14.566 2.854 14.493 1.00 78.38 97 ARG A O 1
ATOM 741 N N . ARG A 1 98 ? -14.144 4.228 12.767 1.00 74.38 98 ARG A N 1
ATOM 742 C CA . ARG A 1 98 ? -15.295 5.110 12.961 1.00 74.38 98 ARG A CA 1
ATOM 743 C C . ARG A 1 98 ? -15.875 5.469 11.592 1.00 74.38 98 ARG A C 1
ATOM 745 O O . ARG A 1 98 ? -15.133 5.500 10.606 1.00 74.38 98 ARG A O 1
ATOM 752 N N . PRO A 1 99 ? -17.185 5.746 11.504 1.00 62.66 99 PRO A N 1
ATOM 753 C CA . PRO A 1 99 ? -17.669 6.577 10.412 1.00 62.66 99 PRO A CA 1
ATOM 754 C C . PRO A 1 99 ? -16.854 7.876 10.428 1.00 62.66 99 PRO A C 1
ATOM 756 O O . PRO A 1 99 ? -16.516 8.365 11.513 1.00 62.66 99 PRO A O 1
ATOM 759 N N . SER A 1 100 ? -16.513 8.436 9.268 1.00 62.34 100 SER A N 1
ATOM 760 C CA . SER A 1 100 ? -16.018 9.811 9.239 1.00 62.34 100 SER A CA 1
ATOM 761 C C . SER A 1 100 ? -17.025 10.688 9.995 1.00 62.34 100 SER A C 1
ATOM 763 O O . SER A 1 100 ? -18.232 10.433 9.952 1.00 62.34 100 SER A O 1
ATOM 765 N N . SER A 1 101 ? -16.551 11.691 10.739 1.00 57.75 101 SER A N 1
ATOM 766 C CA . SER A 1 101 ? -17.407 12.627 11.492 1.00 57.75 101 SER A CA 1
ATOM 767 C C . SER A 1 101 ? -18.489 13.296 10.623 1.00 57.75 101 SER A C 1
ATOM 769 O O . SER A 1 101 ? -19.467 13.811 11.157 1.00 57.75 101 SER A O 1
ATOM 771 N N . ASP A 1 102 ? -18.367 13.182 9.300 1.00 52.50 102 ASP A N 1
ATOM 772 C CA . ASP A 1 102 ? -19.301 13.645 8.271 1.00 52.50 102 ASP A CA 1
ATOM 773 C C . ASP A 1 102 ? -20.481 12.720 7.967 1.00 52.50 102 ASP A C 1
ATOM 775 O O . ASP A 1 102 ? -21.357 13.085 7.184 1.00 52.50 102 ASP A O 1
ATOM 779 N N . ALA A 1 103 ? -20.556 11.525 8.557 1.00 46.78 103 ALA A N 1
ATOM 780 C CA . ALA A 1 103 ? -21.611 10.562 8.228 1.00 46.78 103 ALA A CA 1
ATOM 781 C C . ALA A 1 103 ? -23.030 11.011 8.657 1.00 46.78 103 ALA A C 1
ATOM 783 O O . ALA A 1 103 ? -24.009 10.360 8.296 1.00 46.78 103 ALA A O 1
ATOM 784 N N . GLY A 1 104 ? -23.162 12.118 9.404 1.00 42.22 104 GLY A N 1
ATOM 785 C CA . GLY A 1 104 ? -24.448 12.620 9.908 1.00 42.22 104 GLY A CA 1
ATOM 786 C C . GLY A 1 104 ? -24.673 14.135 9.849 1.00 42.22 104 GLY A C 1
ATOM 787 O O . GLY A 1 104 ? -25.734 14.586 10.273 1.00 42.22 104 GLY A O 1
ATOM 788 N N . ALA A 1 105 ? -23.740 14.937 9.328 1.00 38.56 105 ALA A N 1
ATOM 789 C CA . ALA A 1 105 ? -23.852 16.396 9.352 1.00 38.56 105 ALA A CA 1
ATOM 790 C C . ALA A 1 105 ? -23.502 17.007 7.993 1.00 38.56 105 ALA A C 1
ATOM 792 O O . ALA A 1 105 ? -22.397 17.471 7.771 1.00 38.56 105 ALA A O 1
ATOM 793 N N . SER A 1 106 ? -24.510 17.102 7.123 1.00 37.50 106 SER A N 1
ATOM 794 C CA . SER A 1 106 ? -24.465 17.873 5.874 1.00 37.50 106 SER A CA 1
ATOM 795 C C . SER A 1 106 ? -23.509 17.327 4.806 1.00 37.50 106 SER A C 1
ATOM 797 O O . SER A 1 106 ? -22.392 16.908 5.056 1.00 37.50 106 SER A O 1
ATOM 799 N N . ARG A 1 107 ? -23.916 17.436 3.539 1.00 40.56 107 ARG A N 1
ATOM 800 C CA . ARG A 1 107 ? -23.035 17.292 2.366 1.00 40.56 107 ARG A CA 1
ATOM 801 C C . ARG A 1 107 ? -22.027 18.451 2.263 1.00 40.56 107 ARG A C 1
ATOM 803 O O . ARG A 1 107 ? -21.824 18.995 1.179 1.00 40.56 107 ARG A O 1
ATOM 810 N N . GLN A 1 108 ? -21.430 18.875 3.371 1.00 33.28 108 GLN A N 1
ATOM 811 C CA . GLN A 1 108 ? -20.222 19.675 3.315 1.00 33.28 108 GLN A CA 1
ATOM 812 C C . GLN A 1 108 ? -19.095 18.673 3.160 1.00 33.28 108 GLN A C 1
ATOM 814 O O . GLN A 1 108 ? -18.807 17.896 4.056 1.00 33.28 108 GLN A O 1
ATOM 819 N N . ARG A 1 109 ? -18.556 18.616 1.943 1.00 34.97 109 ARG A N 1
ATOM 820 C CA . ARG A 1 109 ? -17.354 17.854 1.639 1.00 34.97 109 ARG A CA 1
ATOM 821 C C . ARG A 1 109 ? -16.282 18.343 2.615 1.00 34.97 109 ARG A C 1
ATOM 823 O O . ARG A 1 109 ? -15.721 19.408 2.365 1.00 34.97 109 ARG A O 1
ATOM 830 N N . GLU A 1 110 ? -15.998 17.618 3.698 1.00 32.66 110 GLU A N 1
ATOM 831 C CA . GLU A 1 110 ? -14.665 17.716 4.280 1.00 32.66 110 GLU A CA 1
ATOM 832 C C . GLU A 1 110 ? -13.732 17.361 3.129 1.00 32.66 110 GLU A C 1
ATOM 834 O O . GLU A 1 110 ? -13.805 16.281 2.533 1.00 32.66 110 GLU A O 1
ATOM 839 N N . GLU A 1 111 ? -12.999 18.376 2.679 1.00 31.86 111 GLU A N 1
ATOM 840 C CA . GLU A 1 111 ? -12.112 18.283 1.537 1.00 31.86 111 GLU A CA 1
ATOM 841 C C . GLU A 1 111 ? -11.194 17.081 1.781 1.00 31.86 111 GLU A C 1
ATOM 843 O O . GLU A 1 111 ? -10.447 17.084 2.766 1.00 31.86 111 GLU A O 1
ATOM 848 N N . PRO A 1 112 ? -11.242 16.041 0.922 1.00 33.44 112 PRO A N 1
ATOM 849 C CA . PRO A 1 112 ? -10.258 14.979 0.972 1.00 33.44 112 PRO A CA 1
ATOM 850 C C . PRO A 1 112 ? -8.894 15.653 0.998 1.00 33.44 112 PRO A C 1
ATOM 852 O O . PRO A 1 112 ? -8.634 16.506 0.143 1.00 33.44 112 PRO A O 1
ATOM 855 N N . VAL A 1 113 ? -8.071 15.319 1.996 1.00 42.03 113 VAL A N 1
ATOM 856 C CA . VAL A 1 113 ? -6.700 15.824 2.131 1.00 42.03 113 VAL A CA 1
ATOM 857 C C . VAL A 1 113 ? -6.089 15.884 0.727 1.00 42.03 113 VAL A C 1
ATOM 859 O O . VAL A 1 113 ? -6.138 14.890 0.001 1.00 42.03 113 VAL A O 1
ATOM 862 N N . GLN A 1 114 ? -5.617 17.072 0.327 1.00 33.28 114 GLN A N 1
ATOM 863 C CA . GLN A 1 114 ? -5.385 17.527 -1.059 1.00 33.28 114 GLN A CA 1
ATOM 864 C C . GLN A 1 114 ? -4.655 16.556 -2.017 1.00 33.28 114 GLN A C 1
ATOM 866 O O . GLN A 1 114 ? -4.666 16.783 -3.226 1.00 33.28 114 GLN A O 1
ATOM 871 N N . TRP A 1 115 ? -4.048 15.469 -1.537 1.00 37.75 115 TRP A N 1
ATOM 872 C CA . TRP A 1 115 ? -3.419 14.442 -2.367 1.00 37.75 115 TRP A CA 1
ATOM 873 C C . TRP A 1 115 ? -4.420 13.597 -3.177 1.00 37.75 115 TRP A C 1
ATOM 875 O O . TRP A 1 115 ? -4.126 13.269 -4.325 1.00 37.75 115 TRP A O 1
ATOM 885 N N . ALA A 1 116 ? -5.623 13.306 -2.662 1.00 36.25 116 ALA A N 1
ATOM 886 C CA . ALA A 1 116 ? -6.571 12.398 -3.331 1.00 36.25 116 ALA A CA 1
ATOM 887 C C . ALA A 1 116 ? -7.161 12.968 -4.639 1.00 36.25 116 ALA A C 1
ATOM 889 O O . ALA A 1 116 ? -7.508 12.216 -5.547 1.00 36.25 116 ALA A O 1
ATOM 890 N N . ARG A 1 117 ? -7.248 14.301 -4.778 1.00 32.25 117 ARG A N 1
ATOM 891 C CA . ARG A 1 117 ? -7.716 14.959 -6.016 1.00 32.25 117 ARG A CA 1
ATOM 892 C C . ARG A 1 117 ? -6.611 15.149 -7.061 1.00 32.25 117 ARG A C 1
ATOM 894 O O . ARG A 1 117 ? -6.921 15.268 -8.241 1.00 32.25 117 ARG A O 1
ATOM 901 N N . ALA A 1 118 ? -5.340 15.147 -6.656 1.00 33.78 118 ALA A N 1
ATOM 902 C CA . ALA A 1 118 ? -4.204 15.383 -7.552 1.00 33.78 118 ALA A CA 1
ATOM 903 C C . ALA A 1 118 ? -3.825 14.164 -8.420 1.00 33.78 118 ALA A C 1
ATOM 905 O O . ALA A 1 118 ? -2.961 14.278 -9.291 1.00 33.78 118 ALA A O 1
ATOM 906 N N . LEU A 1 119 ? -4.436 13.000 -8.172 1.00 44.66 119 LEU A N 1
ATOM 907 C CA . LEU A 1 119 ? -4.072 11.720 -8.794 1.00 44.66 119 LEU A CA 1
ATOM 908 C C . LEU A 1 119 ? -5.090 11.212 -9.829 1.00 44.66 119 LEU A C 1
ATOM 910 O O . LEU A 1 119 ? -4.808 10.248 -10.527 1.00 44.66 119 LEU A O 1
ATOM 914 N N . GLY A 1 120 ? -6.220 11.907 -10.005 1.00 35.59 120 GLY A N 1
ATOM 915 C CA . GLY A 1 120 ? -7.244 11.550 -10.990 1.00 35.59 120 GLY A CA 1
ATOM 916 C C . GLY A 1 120 ? -8.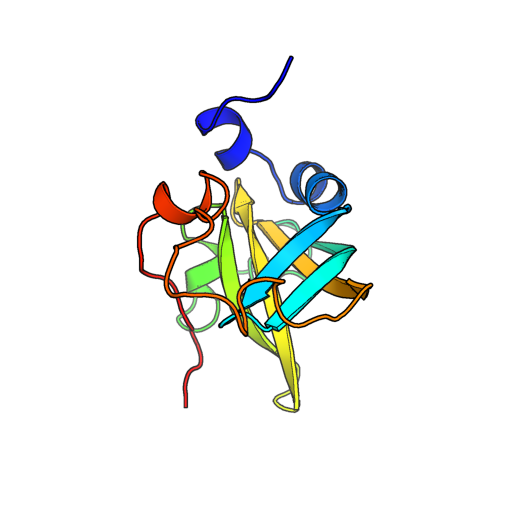017 10.261 -10.641 1.00 35.59 120 GLY A C 1
ATOM 917 O O . GLY A 1 120 ? -7.528 9.394 -9.921 1.00 35.59 120 GLY A O 1
ATOM 918 N N . PRO A 1 121 ? -9.262 10.103 -11.116 1.00 42.88 121 PRO A N 1
ATOM 919 C CA . PRO A 1 121 ? -10.007 8.866 -10.936 1.00 42.88 121 PRO A CA 1
ATOM 920 C C . PRO A 1 121 ? -9.648 7.879 -12.057 1.00 42.88 121 PRO A C 1
ATOM 922 O O . PRO A 1 121 ? -10.157 8.023 -13.162 1.00 42.88 121 PRO A O 1
ATOM 925 N N . SER A 1 122 ? -8.776 6.893 -11.815 1.00 42.56 122 SER A N 1
ATOM 926 C CA . SER A 1 122 ? -8.816 5.564 -12.476 1.00 42.56 122 SER A CA 1
ATOM 927 C C . SER A 1 122 ? -7.594 4.696 -12.148 1.00 42.56 122 SER A C 1
ATOM 929 O O . SER A 1 122 ? -6.561 4.761 -12.802 1.00 42.56 122 SER A O 1
ATOM 931 N N . ALA A 1 123 ? -7.751 3.828 -11.151 1.00 40.34 123 ALA A N 1
ATOM 932 C CA . ALA A 1 123 ? -7.226 2.458 -11.145 1.00 40.34 123 ALA A CA 1
ATOM 933 C C . ALA A 1 123 ? -7.943 1.687 -10.024 1.00 40.34 123 ALA A C 1
ATOM 935 O O . ALA A 1 123 ? -7.327 1.129 -9.125 1.00 40.34 123 ALA A O 1
ATOM 936 N N . TRP A 1 124 ? -9.275 1.755 -10.016 1.00 46.16 124 TRP A N 1
ATOM 937 C CA . TRP A 1 124 ? -10.069 0.900 -9.145 1.00 46.16 124 TRP A CA 1
ATOM 938 C C . TRP A 1 124 ? -10.200 -0.446 -9.853 1.00 46.16 124 TRP A C 1
ATOM 940 O O . TRP A 1 124 ? -10.921 -0.528 -10.845 1.00 46.16 124 TRP A O 1
ATOM 950 N N . ASP A 1 125 ? -9.502 -1.444 -9.308 1.00 47.81 125 ASP A N 1
ATOM 951 C CA . ASP A 1 125 ? -9.728 -2.885 -9.468 1.00 47.81 125 ASP A CA 1
ATOM 952 C C . ASP A 1 125 ? -9.158 -3.573 -10.719 1.00 47.81 125 ASP A C 1
ATOM 954 O O . ASP A 1 125 ? -9.679 -3.446 -11.823 1.00 47.81 125 ASP A O 1
ATOM 958 N N . ASN A 1 126 ? -8.174 -4.456 -10.509 1.00 47.06 126 ASN A N 1
ATOM 959 C CA . ASN A 1 126 ? -7.866 -5.520 -11.478 1.00 47.06 126 ASN A CA 1
ATOM 960 C C . ASN A 1 126 ? -8.830 -6.718 -11.349 1.00 47.06 126 ASN A C 1
ATOM 962 O O . ASN A 1 126 ? -8.746 -7.650 -12.143 1.00 47.06 126 ASN A O 1
ATOM 966 N N . GLU A 1 127 ? -9.719 -6.728 -10.345 1.00 43.38 127 GLU A N 1
ATOM 967 C CA . GLU A 1 127 ? -10.565 -7.884 -10.012 1.00 43.38 127 GLU A CA 1
ATOM 968 C C . GLU A 1 127 ? -11.951 -7.470 -9.444 1.00 43.38 127 GLU A C 1
ATOM 970 O O . GLU A 1 127 ? -12.371 -8.006 -8.418 1.00 43.38 127 GLU A O 1
ATOM 975 N N . ARG A 1 128 ? -12.701 -6.532 -10.060 1.00 39.28 128 ARG A N 1
ATOM 976 C CA . ARG A 1 128 ? -14.147 -6.429 -9.727 1.00 39.28 128 ARG A CA 1
ATOM 977 C C . ARG A 1 128 ? -14.855 -7.732 -10.129 1.00 39.28 128 ARG A C 1
ATOM 979 O O . ARG A 1 128 ? -14.476 -8.305 -11.151 1.00 39.28 128 ARG A O 1
ATOM 986 N N . PRO A 1 129 ? -15.869 -8.200 -9.379 1.00 37.94 129 PRO A N 1
ATOM 987 C CA . PRO A 1 129 ? -16.891 -9.066 -9.963 1.00 37.94 129 PRO A CA 1
ATOM 988 C C . PRO A 1 129 ? -17.651 -8.355 -11.093 1.00 37.94 129 PRO A C 1
ATOM 990 O O . PRO A 1 129 ? -17.764 -7.106 -11.047 1.00 37.94 129 PRO A O 1
#